Protein AF-A0A376KQ75-F1 (afdb_monomer)

pLDDT: mean 89.51, std 10.01, range [45.38, 97.38]

Structure (mmCIF, N/CA/C/O backbone):
data_AF-A0A376KQ75-F1
#
_entry.id   AF-A0A376KQ75-F1
#
loop_
_atom_site.group_PDB
_atom_site.id
_atom_site.type_symbol
_atom_site.label_atom_id
_atom_site.label_alt_id
_atom_site.label_comp_id
_atom_site.label_asym_id
_atom_site.label_entity_id
_atom_site.label_seq_id
_atom_site.pdbx_PDB_ins_code
_atom_site.Cartn_x
_atom_site.Cartn_y
_atom_site.Cartn_z
_atom_site.occupancy
_atom_site.B_iso_or_equiv
_atom_site.auth_seq_id
_atom_site.auth_comp_id
_atom_site.auth_asym_id
_atom_site.auth_atom_id
_atom_site.pdbx_PDB_model_num
ATOM 1 N N . MET A 1 1 ? 36.690 -6.739 -21.992 1.00 45.38 1 MET A N 1
ATOM 2 C CA . MET A 1 1 ? 35.876 -5.551 -21.653 1.00 45.38 1 MET A CA 1
ATOM 3 C C . MET A 1 1 ? 35.755 -5.499 -20.146 1.00 45.38 1 MET A C 1
ATOM 5 O O . MET A 1 1 ? 35.492 -6.537 -19.556 1.00 45.38 1 MET A O 1
ATOM 9 N N . VAL A 1 2 ? 35.996 -4.347 -19.523 1.00 46.97 2 VAL A N 1
ATOM 10 C CA . VAL A 1 2 ? 35.722 -4.179 -18.091 1.00 46.97 2 VAL A CA 1
ATOM 11 C C . VAL A 1 2 ? 34.210 -4.027 -17.954 1.00 46.97 2 VAL A C 1
ATOM 13 O O . VAL A 1 2 ? 33.637 -3.092 -18.510 1.00 46.97 2 VAL A O 1
ATOM 16 N N . ALA A 1 3 ? 33.559 -4.982 -17.292 1.00 56.25 3 ALA A N 1
ATOM 17 C CA . ALA A 1 3 ? 32.148 -4.880 -16.952 1.00 56.25 3 ALA A CA 1
ATOM 18 C C . ALA A 1 3 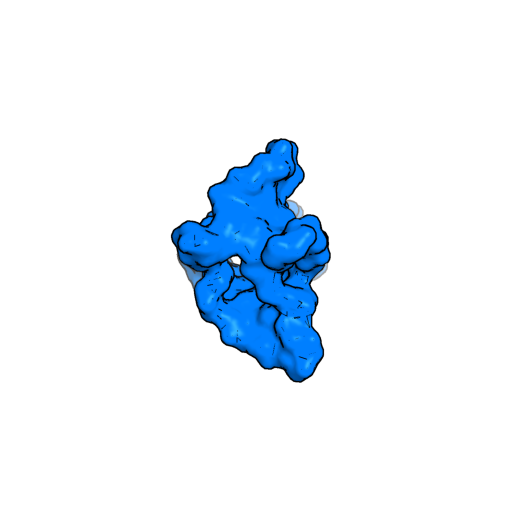? 31.967 -3.692 -15.999 1.00 56.25 3 ALA A C 1
ATOM 20 O O . ALA A 1 3 ? 32.499 -3.695 -14.888 1.00 56.25 3 ALA A O 1
ATOM 21 N N . HIS A 1 4 ? 31.260 -2.651 -16.437 1.00 56.38 4 HIS A N 1
ATOM 22 C CA . HIS A 1 4 ? 30.895 -1.562 -15.539 1.00 56.38 4 HIS A CA 1
ATOM 23 C C . HIS A 1 4 ? 29.860 -2.076 -14.525 1.00 56.38 4 HIS A C 1
ATOM 25 O O . HIS A 1 4 ? 28.932 -2.785 -14.924 1.00 56.38 4 HIS A O 1
ATOM 31 N N . PRO A 1 5 ? 29.983 -1.730 -13.229 1.00 59.16 5 PRO A N 1
ATOM 32 C CA . PRO A 1 5 ? 29.015 -2.141 -12.222 1.00 59.16 5 PRO A CA 1
ATOM 33 C C . PRO A 1 5 ? 27.597 -1.719 -12.612 1.00 59.16 5 PRO A C 1
ATOM 35 O O . PRO A 1 5 ? 27.342 -0.547 -12.897 1.00 59.16 5 PRO A O 1
ATOM 38 N N . VAL A 1 6 ? 26.660 -2.667 -12.596 1.00 70.50 6 VAL A N 1
ATOM 39 C CA . VAL A 1 6 ? 25.238 -2.363 -12.765 1.00 70.50 6 VAL A CA 1
ATOM 40 C C . VAL A 1 6 ? 24.690 -1.950 -11.410 1.00 70.50 6 VAL A C 1
ATOM 42 O O . VAL A 1 6 ? 24.527 -2.783 -10.523 1.00 70.50 6 VAL A O 1
ATOM 45 N N . ILE A 1 7 ? 24.443 -0.653 -11.238 1.00 75.62 7 ILE A N 1
ATOM 46 C CA . ILE A 1 7 ? 23.940 -0.092 -9.982 1.00 75.62 7 ILE A CA 1
ATOM 47 C C . ILE A 1 7 ? 22.408 -0.008 -10.063 1.00 75.62 7 ILE A C 1
ATOM 49 O O . ILE A 1 7 ? 21.892 0.742 -10.901 1.00 75.62 7 ILE A O 1
ATOM 53 N N . PRO A 1 8 ? 21.662 -0.745 -9.218 1.00 83.81 8 PRO A N 1
ATOM 54 C CA . PRO A 1 8 ? 20.218 -0.583 -9.114 1.00 83.81 8 PRO A CA 1
ATOM 55 C C . PRO A 1 8 ? 19.866 0.850 -8.721 1.00 83.81 8 PRO A C 1
ATOM 57 O O . PRO A 1 8 ? 20.524 1.463 -7.879 1.00 83.81 8 PRO A O 1
ATOM 60 N N . LYS A 1 9 ? 18.800 1.387 -9.307 1.00 87.94 9 LYS A N 1
ATOM 61 C CA . LYS A 1 9 ? 18.244 2.671 -8.897 1.00 87.94 9 LYS A CA 1
ATOM 62 C C . LYS A 1 9 ? 17.167 2.452 -7.854 1.00 87.94 9 LYS A C 1
ATOM 64 O O . LYS A 1 9 ? 16.306 1.589 -8.007 1.00 87.94 9 LYS A O 1
ATOM 69 N N . VAL A 1 10 ? 17.202 3.281 -6.823 1.00 88.25 10 VAL A N 1
ATOM 70 C CA . VAL A 1 10 ? 16.193 3.296 -5.769 1.00 88.25 10 VAL A CA 1
ATOM 71 C C . VAL A 1 10 ? 15.363 4.561 -5.917 1.00 88.25 10 VAL A C 1
ATOM 73 O O . VAL A 1 10 ? 15.905 5.648 -6.113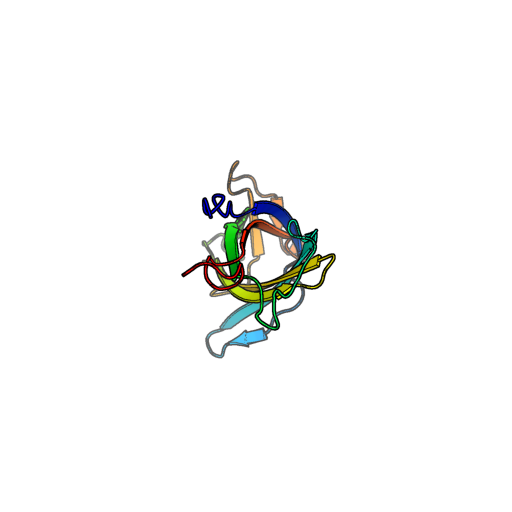 1.00 88.25 10 VAL A O 1
ATOM 76 N N . ALA A 1 11 ? 14.049 4.414 -5.833 1.00 90.38 11 ALA A N 1
ATOM 77 C CA . ALA A 1 11 ? 13.102 5.513 -5.771 1.00 90.38 11 ALA A CA 1
ATOM 78 C C . ALA A 1 11 ? 12.171 5.294 -4.582 1.00 90.38 11 ALA A C 1
ATOM 80 O O . ALA A 1 11 ? 11.833 4.162 -4.243 1.00 90.38 11 ALA A O 1
ATOM 81 N N . THR A 1 12 ? 11.743 6.373 -3.942 1.00 91.56 12 THR A N 1
ATOM 82 C CA . THR A 1 12 ? 10.774 6.309 -2.850 1.00 91.56 12 THR A CA 1
ATOM 83 C C . THR A 1 12 ? 9.602 7.218 -3.169 1.00 91.56 12 THR A C 1
ATOM 85 O O . THR A 1 12 ? 9.775 8.303 -3.727 1.00 91.56 12 THR A O 1
ATOM 88 N N . LYS A 1 13 ? 8.390 6.768 -2.848 1.00 94.88 13 LYS A N 1
ATOM 89 C CA . LYS A 1 13 ? 7.192 7.592 -2.982 1.00 94.88 13 LYS A CA 1
ATOM 90 C C . LYS A 1 13 ? 6.157 7.202 -1.939 1.00 94.88 13 LYS A C 1
ATOM 92 O O . LYS A 1 13 ? 5.957 6.022 -1.661 1.00 94.88 13 LYS A O 1
ATOM 97 N N . SER A 1 14 ? 5.495 8.207 -1.381 1.00 94.31 14 SER A N 1
ATOM 98 C CA . SER A 1 14 ? 4.366 7.998 -0.483 1.00 94.31 14 SER A CA 1
ATOM 99 C C . SER A 1 14 ? 3.074 7.860 -1.283 1.00 94.31 14 SER A C 1
ATOM 101 O O . SER A 1 14 ? 2.753 8.728 -2.098 1.00 94.31 14 SER A O 1
ATOM 103 N N . LEU A 1 15 ? 2.324 6.795 -1.021 1.00 93.50 15 LEU A N 1
ATOM 104 C CA . LEU A 1 15 ? 0.906 6.699 -1.331 1.00 93.50 15 LEU A CA 1
ATOM 105 C C . LEU A 1 15 ? 0.134 7.356 -0.181 1.00 93.50 15 LEU A C 1
ATOM 107 O O . LEU A 1 15 ? 0.280 6.945 0.969 1.00 93.50 15 LEU A O 1
ATOM 111 N N . ASN A 1 16 ? -0.695 8.344 -0.503 1.00 93.56 16 ASN A N 1
ATOM 112 C CA . ASN A 1 16 ? -1.739 8.840 0.389 1.00 93.56 16 ASN A CA 1
ATOM 113 C C . ASN A 1 16 ? -3.065 8.602 -0.337 1.00 93.56 16 ASN A C 1
ATOM 115 O O . ASN A 1 16 ? -3.299 9.187 -1.393 1.00 93.56 16 ASN A O 1
ATOM 119 N N . SER A 1 17 ? -3.865 7.680 0.177 1.00 93.56 17 SER A N 1
ATOM 120 C CA . SER A 1 17 ? -5.129 7.236 -0.408 1.00 93.56 17 SER A CA 1
ATOM 121 C C . SER A 1 17 ? -6.177 7.094 0.697 1.00 93.56 17 SER A C 1
ATOM 123 O O . SER A 1 17 ? -5.912 7.451 1.842 1.00 93.56 17 SER A O 1
ATOM 125 N N . ASN A 1 18 ? -7.348 6.569 0.361 1.00 94.19 18 ASN A N 1
ATOM 126 C CA . ASN A 1 18 ? -8.458 6.339 1.273 1.00 94.19 18 ASN A CA 1
ATOM 127 C C . ASN A 1 18 ? -8.881 4.865 1.207 1.00 94.19 18 ASN A C 1
ATOM 129 O O . ASN A 1 18 ? -8.760 4.221 0.169 1.00 94.19 18 ASN A O 1
ATOM 133 N N . LEU A 1 19 ? -9.382 4.326 2.315 1.00 94.06 19 LEU A N 1
ATOM 134 C CA . LEU A 1 19 ? -9.923 2.969 2.413 1.00 94.06 19 LEU A CA 1
ATOM 135 C C . LEU A 1 19 ? -11.410 2.950 2.017 1.00 94.06 19 LEU A C 1
ATOM 137 O O . LEU A 1 19 ? -12.270 2.606 2.827 1.00 94.06 19 LEU A O 1
ATOM 141 N N . ASP A 1 20 ? -11.719 3.376 0.791 1.00 88.75 20 ASP A N 1
ATOM 142 C CA . ASP A 1 20 ? -13.091 3.604 0.314 1.00 88.75 20 ASP A CA 1
ATOM 143 C C . ASP A 1 20 ? -13.773 2.337 -0.221 1.00 88.75 20 ASP A C 1
ATOM 145 O O . ASP A 1 20 ? -14.894 2.006 0.164 1.00 88.75 20 ASP A O 1
ATOM 149 N N . THR A 1 21 ? -13.083 1.609 -1.091 1.00 91.38 21 THR A N 1
ATOM 150 C CA . THR A 1 21 ? -13.618 0.494 -1.861 1.00 91.38 21 THR A CA 1
ATOM 151 C C . THR A 1 21 ? -12.937 -0.785 -1.414 1.00 91.38 21 THR A C 1
ATOM 153 O O . THR A 1 21 ? -11.715 -0.926 -1.503 1.00 91.38 21 THR A O 1
ATOM 156 N N . PHE A 1 22 ? -13.732 -1.749 -0.954 1.00 95.06 22 PHE A N 1
ATOM 157 C CA . PHE A 1 22 ? -13.222 -3.038 -0.508 1.00 95.06 22 PHE A CA 1
ATOM 158 C C . PHE A 1 22 ? -14.043 -4.203 -1.039 1.00 95.06 22 PHE A C 1
ATOM 160 O O . PHE A 1 22 ? -15.227 -4.088 -1.352 1.00 95.06 22 PHE A O 1
ATOM 167 N N . ARG A 1 23 ? -13.389 -5.361 -1.083 1.00 95.56 23 ARG A N 1
ATOM 168 C CA . ARG A 1 23 ? -14.044 -6.664 -1.192 1.00 95.56 23 ARG A CA 1
ATOM 169 C C . ARG A 1 23 ? -14.022 -7.333 0.175 1.00 95.56 23 ARG A C 1
ATOM 171 O O . ARG A 1 23 ? -13.004 -7.278 0.861 1.00 95.56 23 ARG A O 1
ATOM 178 N N . SER A 1 24 ? -15.126 -7.957 0.561 1.00 95.12 24 SER A N 1
ATOM 179 C CA . SER A 1 24 ? -15.190 -8.760 1.783 1.00 95.12 24 SER A CA 1
ATOM 180 C C . SER A 1 24 ? -14.821 -10.208 1.499 1.00 95.12 24 SER A C 1
ATOM 182 O O . SER A 1 24 ? -15.277 -10.790 0.515 1.00 95.12 24 SER A O 1
ATOM 184 N N . LEU A 1 25 ? -14.015 -10.787 2.380 1.00 93.94 25 LEU A N 1
ATOM 185 C CA . LEU A 1 25 ? -13.814 -12.226 2.467 1.00 93.94 25 LEU A CA 1
ATOM 186 C C . LEU A 1 25 ? -14.937 -12.867 3.308 1.00 93.94 25 LEU A C 1
ATOM 188 O O . LEU A 1 25 ? -15.615 -12.161 4.061 1.00 93.94 25 LEU A O 1
ATOM 192 N N . PRO A 1 26 ? -15.152 -14.193 3.202 1.00 94.19 26 PRO A N 1
ATOM 193 C CA . PRO A 1 26 ? -16.212 -14.886 3.942 1.00 94.19 26 PRO A CA 1
ATOM 194 C C . PRO A 1 26 ? -16.114 -14.775 5.470 1.00 94.19 26 PRO A C 1
ATOM 196 O O . PRO A 1 26 ? -17.124 -14.904 6.152 1.00 94.19 26 PRO A O 1
ATOM 199 N N . ASP A 1 27 ? -14.917 -14.535 6.005 1.00 91.88 27 ASP A N 1
ATOM 200 C CA . ASP A 1 27 ? -14.654 -14.351 7.437 1.00 91.88 27 ASP A CA 1
ATOM 201 C C . ASP A 1 27 ? -14.908 -12.910 7.925 1.00 91.88 27 ASP A C 1
ATOM 203 O O . ASP A 1 27 ? -14.719 -12.615 9.101 1.00 91.88 27 ASP A O 1
ATOM 207 N N . GLY A 1 28 ? -15.335 -12.007 7.034 1.00 90.75 28 GLY A N 1
ATOM 208 C CA . GLY A 1 28 ? -15.554 -10.592 7.336 1.00 90.75 28 GLY A CA 1
ATOM 209 C C . GLY A 1 28 ? -14.323 -9.702 7.140 1.00 90.75 28 GLY A C 1
ATOM 210 O O . GLY A 1 28 ? -14.457 -8.476 7.208 1.00 90.75 28 GLY A O 1
ATOM 211 N N . SER A 1 29 ? -13.156 -10.278 6.823 1.00 94.69 29 SER A N 1
ATOM 212 C CA . S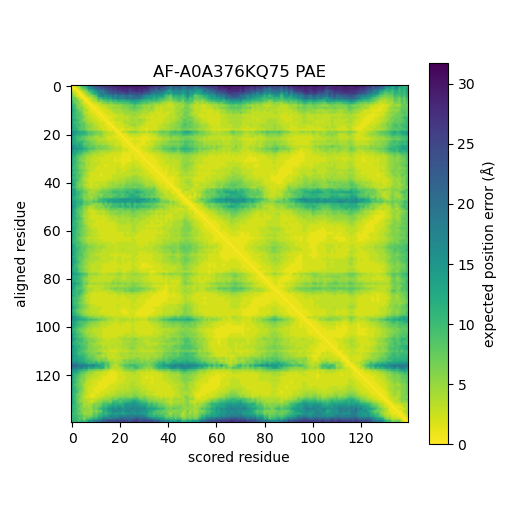ER A 1 29 ? -11.960 -9.512 6.470 1.00 94.69 29 SER A CA 1
ATOM 213 C C . SER A 1 29 ? -12.215 -8.648 5.232 1.00 94.69 29 SER A C 1
ATOM 215 O O . SER A 1 29 ? -12.953 -9.025 4.318 1.00 94.69 29 SER A O 1
ATOM 217 N N . ARG A 1 30 ? -11.588 -7.474 5.173 1.00 96.25 30 ARG A N 1
ATOM 218 C CA . ARG A 1 30 ? -11.712 -6.518 4.069 1.00 96.25 30 ARG A CA 1
ATOM 219 C C . ARG A 1 30 ? -10.420 -6.427 3.280 1.00 96.25 30 ARG A C 1
ATOM 221 O O . ARG A 1 30 ? -9.332 -6.364 3.847 1.00 96.25 30 ARG A O 1
ATOM 228 N N . VAL A 1 31 ? -10.563 -6.395 1.963 1.00 96.88 31 VAL A N 1
ATOM 229 C CA . VAL A 1 31 ? -9.465 -6.324 1.005 1.00 96.88 31 VAL A CA 1
ATOM 230 C C . VAL A 1 31 ? -9.596 -5.043 0.192 1.00 96.88 31 VAL A C 1
ATOM 232 O O . VAL A 1 31 ? -10.544 -4.899 -0.581 1.00 96.88 31 VAL A O 1
ATOM 235 N N . TYR A 1 32 ? -8.629 -4.144 0.347 1.00 96.44 32 TYR A N 1
ATOM 236 C CA . TYR A 1 32 ? -8.551 -2.856 -0.336 1.00 96.44 32 TYR A CA 1
ATOM 237 C C . TYR A 1 32 ? -7.495 -2.913 -1.440 1.00 96.44 32 TYR A C 1
ATOM 239 O O . TYR A 1 32 ? -6.380 -3.390 -1.212 1.00 96.44 32 TYR A O 1
ATOM 247 N N . ALA A 1 33 ? -7.840 -2.422 -2.629 1.00 95.81 33 ALA A N 1
ATOM 248 C CA . ALA A 1 33 ? -6.913 -2.301 -3.749 1.00 95.81 33 ALA A CA 1
ATOM 249 C C . ALA A 1 33 ? -6.395 -0.862 -3.827 1.00 95.81 33 ALA A C 1
ATOM 251 O O . ALA A 1 33 ? -7.179 0.081 -3.877 1.00 95.81 33 ALA A O 1
ATOM 252 N N . LEU A 1 34 ? -5.076 -0.704 -3.829 1.00 95.56 34 LEU A N 1
ATOM 253 C CA . LEU A 1 34 ? -4.387 0.579 -3.843 1.00 95.56 34 LEU A CA 1
ATOM 254 C C . LEU A 1 34 ? -3.390 0.576 -4.999 1.00 95.56 34 LEU A C 1
ATOM 256 O O . LEU A 1 34 ? -2.696 -0.416 -5.210 1.00 95.56 34 LEU A O 1
ATOM 260 N N . THR A 1 35 ? -3.260 1.694 -5.704 1.00 95.50 35 THR A N 1
ATOM 261 C CA . THR A 1 35 ? -2.310 1.818 -6.816 1.00 95.50 35 THR A CA 1
ATOM 262 C C . THR A 1 35 ? -1.449 3.054 -6.623 1.00 95.50 35 THR A C 1
ATOM 264 O O . THR A 1 35 ? -1.947 4.144 -6.337 1.00 95.50 35 THR A O 1
ATOM 267 N N . LEU A 1 36 ? -0.138 2.885 -6.788 1.00 95.69 36 LEU A N 1
ATOM 268 C CA . LEU A 1 36 ? 0.840 3.961 -6.737 1.00 95.69 36 LEU A CA 1
ATOM 269 C C . LEU A 1 36 ? 1.637 4.022 -8.034 1.00 95.69 36 LEU A C 1
ATOM 271 O O . LEU A 1 36 ? 2.253 3.045 -8.448 1.00 95.69 36 LEU A O 1
ATOM 275 N N . GLU A 1 37 ? 1.724 5.213 -8.611 1.00 95.06 37 GLU A N 1
ATOM 276 C CA . GLU A 1 37 ? 2.591 5.481 -9.754 1.00 95.06 37 GLU A CA 1
ATOM 277 C C . GLU A 1 37 ? 3.868 6.195 -9.316 1.00 95.06 37 GLU A C 1
ATOM 279 O O . GLU A 1 37 ? 3.813 7.232 -8.657 1.00 95.06 37 GLU A O 1
ATOM 284 N N . ILE A 1 38 ? 5.030 5.685 -9.706 1.00 93.69 38 ILE A N 1
ATOM 285 C CA . ILE A 1 38 ? 6.353 6.241 -9.408 1.00 93.69 38 ILE A CA 1
ATOM 286 C C . ILE A 1 38 ? 7.030 6.581 -10.734 1.00 93.69 38 ILE A C 1
ATOM 288 O O . ILE A 1 38 ? 6.959 5.805 -11.680 1.00 93.69 38 ILE A O 1
ATOM 292 N N . ALA A 1 39 ? 7.710 7.725 -10.832 1.00 93.06 39 ALA A N 1
ATOM 293 C CA . ALA A 1 39 ? 8.506 8.021 -12.023 1.00 93.06 39 ALA A CA 1
ATOM 294 C C . ALA A 1 39 ? 9.576 6.934 -12.215 1.00 93.06 39 ALA A C 1
ATOM 296 O O . ALA A 1 39 ? 10.326 6.642 -11.284 1.00 93.06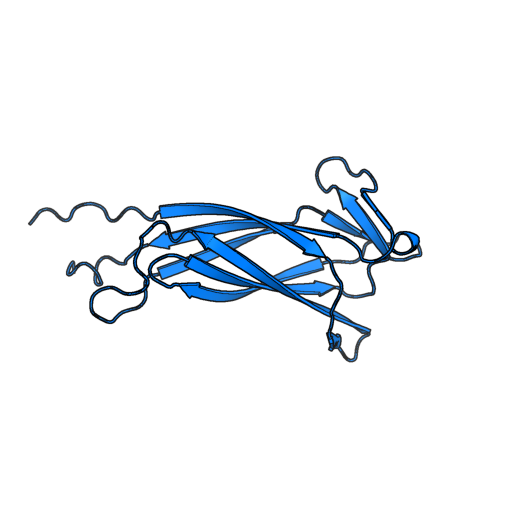 39 ALA A O 1
ATOM 297 N N . ASN A 1 40 ? 9.659 6.338 -13.408 1.00 90.38 40 ASN A N 1
ATOM 298 C CA . ASN A 1 40 ? 10.604 5.260 -13.680 1.00 90.38 40 ASN A CA 1
ATOM 299 C C . ASN A 1 40 ? 12.044 5.807 -13.696 1.00 90.38 40 ASN A C 1
ATOM 301 O O . ASN A 1 40 ? 12.431 6.497 -14.648 1.00 90.38 40 ASN A O 1
ATOM 305 N N . PRO A 1 41 ? 12.889 5.464 -12.705 1.00 87.00 41 PRO A N 1
ATOM 306 C CA . PRO A 1 41 ? 14.232 6.023 -12.611 1.00 87.00 41 PRO A CA 1
ATOM 307 C C . PRO A 1 41 ? 15.171 5.494 -13.709 1.00 87.00 41 PRO A C 1
ATOM 309 O O . PRO A 1 41 ? 16.176 6.141 -14.030 1.00 87.00 41 PRO A O 1
ATOM 312 N N . LEU A 1 42 ? 14.875 4.335 -14.309 1.00 87.38 42 LEU A N 1
ATOM 313 C CA . LEU A 1 42 ? 15.639 3.783 -15.432 1.00 87.38 42 LEU A CA 1
ATOM 314 C C . LEU A 1 42 ? 15.195 4.316 -16.794 1.00 87.38 42 LEU A C 1
ATOM 316 O O . LEU A 1 42 ? 15.922 4.136 -17.769 1.00 87.38 42 LEU A O 1
ATOM 320 N N . LYS A 1 43 ? 14.037 4.980 -16.866 1.00 87.19 43 LYS A N 1
ATOM 321 C CA . LYS A 1 43 ? 13.424 5.465 -18.111 1.00 87.19 43 LYS A CA 1
ATOM 322 C C . LYS A 1 43 ? 13.241 4.384 -19.193 1.00 87.19 43 LYS A C 1
ATOM 324 O O . LYS A 1 43 ? 13.231 4.677 -20.388 1.00 87.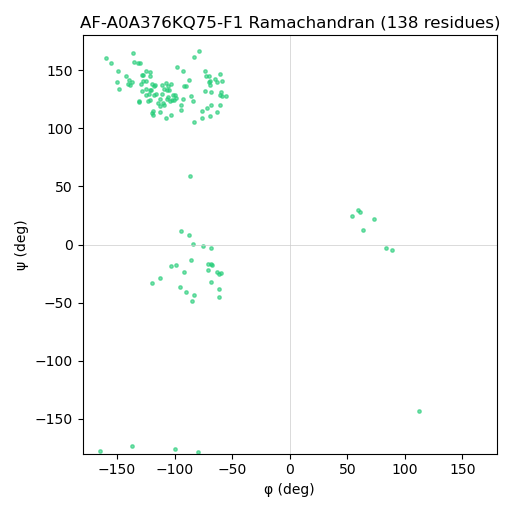19 43 LYS A O 1
ATOM 329 N N . LYS A 1 44 ? 13.158 3.119 -18.773 1.00 85.50 44 LYS A N 1
ATOM 330 C CA . LYS A 1 44 ? 13.044 1.927 -19.620 1.00 85.50 44 LYS A CA 1
ATOM 331 C C . LYS A 1 44 ? 12.226 0.871 -18.885 1.00 85.50 44 LYS A C 1
ATOM 333 O O . LYS A 1 44 ? 12.491 0.620 -17.710 1.00 85.50 44 LYS A O 1
ATOM 338 N N . GLY A 1 45 ? 11.271 0.247 -19.571 1.00 81.06 45 GLY A N 1
ATOM 339 C CA . GLY A 1 45 ? 10.564 -0.938 -19.060 1.00 81.06 45 GLY A CA 1
ATOM 340 C C . GLY A 1 45 ? 11.215 -2.266 -19.470 1.00 81.06 45 G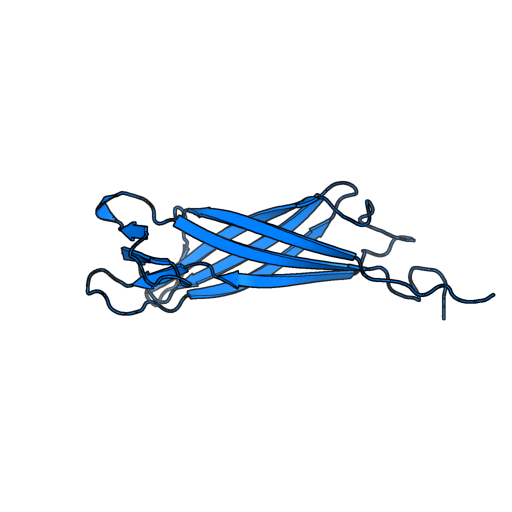LY A C 1
ATOM 341 O O . GLY A 1 45 ? 11.052 -3.279 -18.796 1.00 81.06 45 GLY A O 1
ATOM 342 N N . VAL A 1 46 ? 11.983 -2.258 -20.566 1.00 81.62 46 VAL A N 1
ATOM 343 C CA . VAL A 1 46 ? 12.530 -3.458 -21.218 1.00 81.62 46 VAL A CA 1
ATOM 344 C C . VAL A 1 46 ? 13.949 -3.183 -21.724 1.00 81.62 46 VAL A C 1
ATOM 346 O O . VAL A 1 46 ? 14.247 -2.080 -22.190 1.00 81.62 46 VAL A O 1
ATOM 349 N N . VAL A 1 47 ? 14.819 -4.194 -21.666 1.00 78.50 47 VAL A N 1
ATOM 350 C CA . VAL A 1 47 ? 16.153 -4.201 -22.284 1.00 78.50 47 VAL A CA 1
ATOM 351 C C . VAL A 1 47 ? 16.322 -5.497 -23.074 1.00 78.50 47 VAL A C 1
ATOM 353 O O . VAL A 1 47 ? 16.139 -6.581 -22.528 1.00 78.50 47 VAL A O 1
ATOM 356 N N . GLY A 1 48 ? 16.619 -5.394 -24.374 1.00 74.19 48 GLY A N 1
ATOM 357 C CA . GLY A 1 48 ? 16.818 -6.568 -25.236 1.00 74.19 48 GLY A CA 1
ATOM 358 C C . GLY A 1 48 ? 15.607 -7.510 -25.319 1.00 74.19 48 GLY A C 1
ATOM 359 O O . GLY A 1 48 ? 15.784 -8.712 -25.457 1.00 74.19 48 GLY A O 1
ATOM 360 N N . GLY A 1 49 ? 14.383 -6.987 -25.174 1.00 77.31 49 GLY A N 1
ATOM 361 C CA . GLY A 1 49 ? 13.152 -7.790 -25.132 1.00 77.31 49 GLY A CA 1
ATOM 362 C C . GLY A 1 49 ? 12.811 -8.389 -23.759 1.00 77.31 49 GLY A C 1
ATOM 363 O O . GLY A 1 49 ? 11.745 -8.977 -23.615 1.00 77.31 49 GLY A O 1
ATOM 364 N N . ILE A 1 50 ? 13.658 -8.201 -22.737 1.00 78.00 50 ILE A N 1
ATOM 365 C CA . ILE A 1 50 ? 13.449 -8.719 -21.376 1.00 78.00 50 ILE A CA 1
ATOM 366 C C . ILE A 1 50 ? 13.061 -7.579 -20.423 1.00 78.00 50 ILE A C 1
ATOM 368 O O . ILE A 1 50 ? 13.698 -6.523 -20.410 1.00 78.00 50 ILE A O 1
ATOM 372 N N . GLY A 1 51 ? 12.025 -7.790 -19.607 1.00 78.31 51 GLY A N 1
ATOM 373 C CA . GLY A 1 51 ? 11.560 -6.821 -18.609 1.00 78.31 51 GLY A CA 1
ATOM 374 C C . GLY A 1 51 ? 12.605 -6.521 -17.532 1.00 78.31 51 GLY A C 1
ATOM 375 O O . GLY A 1 51 ? 13.315 -7.409 -17.065 1.00 78.31 51 GLY A O 1
ATOM 376 N N . VAL A 1 52 ? 12.708 -5.256 -17.139 1.00 84.44 52 VAL A N 1
ATOM 377 C CA . VAL A 1 52 ? 13.617 -4.799 -16.079 1.00 84.44 52 VAL A CA 1
ATOM 378 C C . VAL A 1 52 ? 13.215 -5.402 -14.725 1.00 84.44 52 VAL A C 1
ATOM 380 O O . VAL A 1 52 ? 12.029 -5.503 -14.415 1.00 84.44 52 VAL A O 1
ATOM 383 N N . PHE A 1 53 ? 14.198 -5.768 -13.897 1.00 85.19 53 PHE A N 1
ATOM 384 C CA . PHE A 1 53 ? 13.938 -6.239 -12.538 1.00 85.19 53 PHE A CA 1
ATOM 385 C C . PHE A 1 53 ? 13.404 -5.101 -11.661 1.00 85.19 53 PHE A C 1
ATOM 387 O O . PHE A 1 53 ? 13.991 -4.017 -11.596 1.00 85.19 53 PHE A O 1
ATOM 394 N N . MET A 1 54 ? 12.308 -5.366 -10.951 1.00 88.94 54 MET A N 1
ATOM 395 C CA . MET A 1 54 ? 11.666 -4.418 -10.048 1.00 88.94 54 MET A CA 1
ATOM 396 C C . MET A 1 54 ? 11.212 -5.117 -8.774 1.00 88.94 54 MET A C 1
ATOM 398 O O . MET A 1 54 ? 10.640 -6.202 -8.826 1.00 88.94 54 MET A O 1
ATOM 402 N N . SER A 1 55 ? 11.430 -4.469 -7.636 1.00 90.00 55 SER A N 1
ATOM 403 C CA . SER A 1 55 ? 10.906 -4.898 -6.342 1.00 90.00 55 SER A CA 1
ATOM 404 C C . SER A 1 55 ? 10.438 -3.686 -5.549 1.00 90.00 55 SER A C 1
ATOM 406 O O . SER A 1 55 ? 11.071 -2.630 -5.599 1.00 90.00 55 SER A O 1
ATOM 408 N N . ALA A 1 56 ? 9.329 -3.828 -4.830 1.00 93.50 56 ALA A N 1
ATOM 409 C CA . ALA A 1 56 ? 8.764 -2.781 -3.994 1.00 93.50 56 ALA A CA 1
ATOM 410 C C . ALA A 1 56 ? 8.683 -3.263 -2.541 1.00 93.50 56 ALA A C 1
ATOM 412 O O . ALA A 1 56 ? 8.212 -4.365 -2.271 1.00 93.50 56 ALA A O 1
ATOM 413 N N . LEU A 1 57 ? 9.131 -2.425 -1.610 1.00 93.06 57 LEU A N 1
ATOM 414 C CA . LEU A 1 57 ? 8.949 -2.615 -0.175 1.00 93.06 57 LEU A CA 1
ATOM 415 C C . LEU A 1 57 ? 7.921 -1.607 0.336 1.00 93.06 57 LEU A C 1
ATOM 417 O O . LEU A 1 57 ? 7.942 -0.444 -0.074 1.00 93.06 57 LEU A O 1
ATOM 421 N N . ILE A 1 58 ? 7.042 -2.055 1.229 1.00 95.12 58 ILE A N 1
ATOM 422 C CA . ILE A 1 58 ? 5.952 -1.250 1.785 1.00 95.12 58 ILE A CA 1
ATOM 423 C C . ILE A 1 58 ? 6.233 -0.975 3.258 1.00 95.12 58 ILE A C 1
ATOM 425 O O . ILE A 1 58 ? 6.472 -1.897 4.033 1.00 95.12 58 ILE A O 1
ATOM 429 N N . GLU A 1 59 ? 6.138 0.292 3.646 1.00 95.31 59 GLU A N 1
ATOM 430 C CA . GLU A 1 59 ? 6.180 0.736 5.036 1.00 95.31 59 GLU A CA 1
ATOM 431 C C . GLU A 1 59 ? 4.863 1.454 5.369 1.00 95.31 59 GLU A C 1
ATOM 433 O O . GLU A 1 59 ? 4.583 2.512 4.794 1.00 95.31 59 GLU A O 1
ATOM 438 N N . PRO A 1 60 ? 4.018 0.900 6.257 1.00 95.56 60 PRO A N 1
ATOM 439 C CA . PRO A 1 60 ? 2.756 1.532 6.612 1.00 95.56 60 PRO A CA 1
ATOM 440 C C . PRO A 1 60 ? 2.968 2.802 7.439 1.00 95.56 60 PRO A C 1
ATOM 442 O O . PRO A 1 60 ? 3.886 2.893 8.244 1.00 95.56 60 PRO A O 1
ATOM 445 N N . GLY A 1 61 ? 2.116 3.802 7.228 1.00 96.12 61 GLY A N 1
ATOM 446 C CA . GLY A 1 61 ? 2.111 5.058 7.981 1.00 96.12 61 GLY A CA 1
ATOM 447 C C . GLY A 1 61 ? 1.070 5.106 9.098 1.00 96.12 61 GLY A C 1
ATOM 448 O O . GLY A 1 61 ? 1.206 5.937 9.996 1.00 96.12 61 GLY A O 1
ATOM 449 N N . TYR A 1 62 ? 0.066 4.224 9.055 1.00 96.94 62 TYR A N 1
ATOM 450 C CA . TYR A 1 62 ? -1.034 4.184 10.015 1.00 96.94 62 TYR A CA 1
ATOM 451 C C . TYR A 1 62 ? -1.234 2.802 10.630 1.00 96.94 62 TYR A C 1
ATOM 453 O O . TYR A 1 62 ? -1.062 1.778 9.964 1.00 96.94 62 TYR A O 1
ATOM 461 N N . LEU A 1 63 ? -1.643 2.814 11.897 1.00 96.81 63 LEU A N 1
ATOM 462 C CA . LEU A 1 63 ? -2.281 1.696 12.585 1.00 96.81 63 LEU A CA 1
ATOM 463 C C . LEU A 1 63 ? -3.794 1.908 12.555 1.00 96.81 63 LEU A C 1
ATOM 465 O O . LEU A 1 63 ? -4.252 3.050 12.523 1.00 96.81 63 LEU A O 1
ATOM 469 N N . TYR A 1 64 ? -4.563 0.822 12.601 1.00 97.38 64 TYR A N 1
ATOM 470 C CA . TYR A 1 64 ? -6.021 0.903 12.596 1.00 97.38 64 TYR A CA 1
ATOM 471 C C . TYR A 1 64 ? -6.618 0.243 13.828 1.00 97.38 64 TYR A C 1
ATOM 473 O O . TYR A 1 64 ? -6.075 -0.729 14.357 1.00 97.38 64 TYR A O 1
ATOM 481 N N . MET A 1 65 ? -7.756 0.771 14.264 1.00 97.19 65 MET A N 1
ATOM 482 C CA . MET A 1 65 ? -8.572 0.169 15.313 1.00 97.19 65 MET A CA 1
ATOM 483 C C . MET A 1 65 ? -10.024 0.063 14.875 1.00 97.19 65 MET A C 1
ATOM 485 O O . MET A 1 65 ? -10.463 0.828 14.019 1.00 97.19 65 MET A O 1
ATOM 489 N N . ASP A 1 66 ? -10.765 -0.864 15.468 1.00 95.88 66 ASP A N 1
ATOM 490 C CA . ASP A 1 66 ? -12.209 -0.991 15.287 1.00 95.88 66 ASP A CA 1
ATOM 491 C C . ASP A 1 66 ? -12.981 0.020 16.154 1.00 95.88 66 ASP A C 1
ATOM 493 O O . ASP A 1 66 ? -12.396 0.832 16.873 1.00 95.88 66 ASP A O 1
ATOM 497 N N . GLN A 1 67 ? -14.312 -0.024 16.090 1.00 95.44 67 GLN A N 1
ATOM 498 C CA . GLN A 1 67 ? -15.184 0.888 16.836 1.00 95.44 67 GLN A CA 1
ATOM 499 C C . GLN A 1 67 ? -15.022 0.766 18.365 1.00 95.44 67 GLN A C 1
ATOM 501 O O . GLN A 1 67 ? -15.249 1.731 19.090 1.00 95.44 67 GLN A O 1
ATOM 506 N N . GLU A 1 68 ? -14.574 -0.389 18.860 1.00 96.38 68 GLU A N 1
ATOM 507 C CA . GLU A 1 68 ? -14.288 -0.641 20.277 1.00 96.38 68 GLU A CA 1
ATOM 508 C C . GLU A 1 68 ? -12.847 -0.253 20.667 1.00 96.38 68 GLU A C 1
ATOM 510 O O . GLU A 1 68 ? -12.405 -0.542 21.779 1.00 96.38 68 GLU A O 1
ATOM 515 N N . ARG A 1 69 ? -12.101 0.409 19.768 1.00 94.94 69 ARG A N 1
ATOM 516 C CA . ARG A 1 69 ? -10.679 0.766 19.925 1.00 94.94 69 ARG A CA 1
ATOM 517 C C . ARG A 1 69 ? -9.756 -0.446 20.095 1.00 94.94 69 ARG A C 1
ATOM 519 O O . ARG A 1 69 ? -8.678 -0.338 20.680 1.00 94.94 69 ARG A O 1
ATOM 526 N N . ARG A 1 70 ? -10.135 -1.604 19.552 1.00 96.19 70 ARG A N 1
ATOM 527 C CA . ARG A 1 70 ? -9.258 -2.778 19.466 1.00 96.19 70 ARG A CA 1
ATOM 528 C C . ARG A 1 70 ? -8.439 -2.709 18.189 1.00 96.19 70 ARG A C 1
ATOM 530 O O . ARG A 1 70 ? -8.943 -2.311 17.142 1.00 96.19 70 ARG A O 1
ATOM 537 N 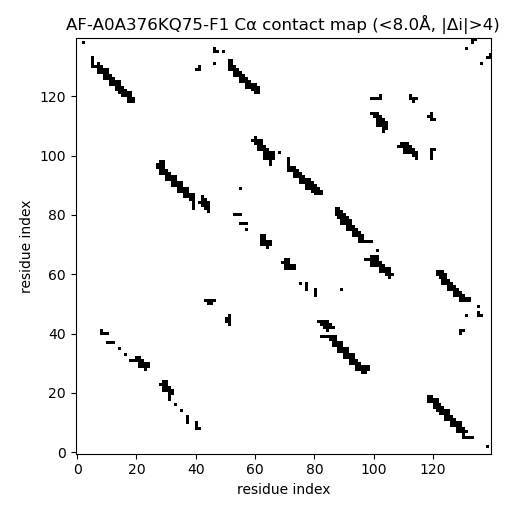N . TYR A 1 71 ? -7.176 -3.111 18.267 1.00 95.56 71 TYR A N 1
ATOM 538 C CA . TYR A 1 71 ? -6.280 -3.117 17.114 1.00 95.56 71 TYR A CA 1
ATOM 539 C C . TYR A 1 71 ? -6.816 -4.011 15.987 1.00 95.56 71 TYR A C 1
ATOM 541 O O . TYR A 1 71 ? -7.158 -5.170 16.217 1.00 95.56 71 TYR A O 1
ATOM 549 N N . VAL A 1 72 ? -6.834 -3.477 14.764 1.00 95.88 72 VAL A N 1
ATOM 550 C CA . VAL A 1 72 ? -7.168 -4.209 13.539 1.00 95.88 72 VAL A CA 1
ATOM 551 C C . VAL A 1 72 ? -5.877 -4.414 12.746 1.00 95.88 72 VAL A C 1
ATOM 553 O O . VAL A 1 72 ? -5.343 -3.451 12.187 1.00 95.88 72 VAL A O 1
ATOM 556 N N . PRO A 1 73 ? -5.355 -5.652 12.667 1.00 94.62 73 PRO A N 1
ATOM 557 C CA . PRO A 1 73 ? -4.165 -5.935 11.880 1.00 94.62 73 PRO A CA 1
ATOM 558 C C . PRO A 1 73 ? -4.383 -5.612 10.400 1.00 94.62 73 PRO A C 1
ATOM 560 O O . PRO A 1 73 ? -5.339 -6.098 9.793 1.00 94.62 73 PRO A O 1
ATOM 563 N N . ALA A 1 74 ? -3.463 -4.840 9.821 1.00 95.44 74 ALA A N 1
ATOM 564 C CA . ALA A 1 74 ? -3.409 -4.552 8.393 1.00 95.44 74 ALA A CA 1
ATOM 565 C C . ALA A 1 74 ? -2.164 -5.196 7.774 1.00 95.44 74 ALA A C 1
ATOM 567 O O . ALA A 1 74 ? -1.036 -4.883 8.155 1.00 95.44 74 ALA A O 1
ATOM 568 N N . GLN A 1 75 ? -2.369 -6.094 6.814 1.00 95.81 75 GLN A N 1
ATOM 569 C CA . GLN A 1 75 ? -1.302 -6.735 6.047 1.00 95.81 75 GLN A CA 1
ATOM 570 C C . GLN A 1 75 ? -1.265 -6.153 4.639 1.00 95.81 75 GLN A C 1
ATOM 572 O O . GLN A 1 75 ? -2.309 -5.991 4.010 1.00 95.81 75 GLN A O 1
ATOM 577 N N . TYR A 1 76 ? -0.069 -5.856 4.136 1.00 95.56 76 TYR A N 1
ATOM 578 C CA . TYR A 1 76 ? 0.115 -5.241 2.825 1.00 95.56 76 TYR A CA 1
ATOM 579 C C . TYR A 1 76 ? 0.898 -6.166 1.907 1.00 95.56 76 TYR A C 1
ATOM 581 O O . TYR A 1 76 ? 1.987 -6.621 2.254 1.00 95.56 76 TYR A O 1
ATOM 589 N N . PHE A 1 77 ? 0.360 -6.393 0.714 1.00 94.81 77 PHE A N 1
ATOM 590 C CA . PHE A 1 77 ? 0.963 -7.237 -0.307 1.00 94.81 77 PHE A CA 1
ATOM 591 C C . PHE A 1 77 ? 1.190 -6.426 -1.572 1.00 94.81 77 PHE A C 1
ATOM 593 O O . PHE A 1 77 ? 0.282 -5.743 -2.044 1.00 94.81 77 PHE A O 1
ATOM 600 N N . VAL A 1 78 ? 2.384 -6.527 -2.150 1.00 94.75 78 VAL A N 1
ATOM 601 C CA . VAL A 1 78 ? 2.621 -6.057 -3.517 1.00 94.75 78 VAL A CA 1
ATOM 602 C C . VAL A 1 78 ? 2.013 -7.093 -4.457 1.00 94.75 78 VAL A C 1
ATOM 604 O O . VAL A 1 78 ? 2.513 -8.210 -4.548 1.00 94.75 78 VAL A O 1
ATOM 607 N N . ASN A 1 79 ? 0.913 -6.737 -5.114 1.00 91.75 79 ASN A N 1
ATOM 608 C CA . ASN A 1 79 ? 0.188 -7.634 -6.008 1.00 91.75 79 ASN A CA 1
ATOM 609 C C . ASN A 1 79 ? 0.822 -7.663 -7.404 1.00 91.75 79 ASN A C 1
ATOM 611 O O . ASN A 1 79 ? 0.994 -8.726 -7.993 1.00 91.75 79 ASN A O 1
ATOM 615 N N . ALA A 1 80 ? 1.193 -6.492 -7.925 1.00 91.69 80 ALA A N 1
ATOM 616 C CA . ALA A 1 80 ? 1.852 -6.364 -9.217 1.00 91.69 80 ALA A CA 1
ATOM 617 C C . ALA A 1 80 ? 2.796 -5.158 -9.241 1.00 91.69 80 ALA A C 1
ATOM 619 O O . ALA A 1 80 ? 2.553 -4.138 -8.595 1.00 91.69 80 ALA A O 1
ATOM 620 N N . VAL A 1 81 ? 3.870 -5.279 -10.023 1.00 92.00 81 VAL A N 1
ATOM 621 C CA . VAL A 1 81 ? 4.746 -4.161 -10.384 1.00 92.00 81 VAL A CA 1
ATOM 622 C C . VAL A 1 81 ? 4.954 -4.193 -11.889 1.00 92.00 81 VAL A C 1
ATOM 624 O O . VAL A 1 81 ? 5.418 -5.192 -12.436 1.00 92.00 81 VAL A O 1
ATOM 627 N N . SER A 1 82 ? 4.615 -3.102 -12.566 1.00 90.56 82 SER A N 1
ATOM 628 C CA . SER A 1 82 ? 4.801 -2.956 -14.010 1.00 90.56 82 SER A CA 1
ATOM 629 C C . SER A 1 82 ? 5.473 -1.629 -14.331 1.00 90.56 82 SER A C 1
ATOM 631 O O . SER A 1 82 ? 5.419 -0.694 -13.535 1.00 90.56 82 SER A O 1
ATOM 633 N N . ALA A 1 83 ? 6.140 -1.536 -15.482 1.00 90.38 83 ALA A N 1
ATOM 634 C CA . ALA A 1 83 ? 6.811 -0.307 -15.882 1.00 90.38 83 ALA A CA 1
ATOM 635 C C . ALA A 1 83 ? 6.673 -0.002 -17.369 1.00 90.38 83 ALA A C 1
ATOM 637 O O . ALA A 1 83 ? 6.856 -0.858 -18.233 1.00 90.38 83 ALA A O 1
ATOM 638 N N . THR A 1 84 ? 6.442 1.275 -17.645 1.00 89.88 84 THR A N 1
ATOM 639 C CA . THR A 1 84 ? 6.645 1.913 -18.942 1.00 89.88 84 THR A CA 1
ATOM 640 C C . THR A 1 84 ? 7.978 2.661 -18.937 1.00 89.88 84 THR A C 1
ATOM 642 O O . THR A 1 84 ? 8.731 2.647 -17.961 1.00 89.88 84 THR A O 1
ATOM 645 N N . ASN A 1 85 ? 8.287 3.371 -20.020 1.00 88.56 85 ASN A N 1
ATOM 646 C CA . ASN A 1 85 ? 9.483 4.211 -20.071 1.00 88.56 85 ASN A CA 1
ATOM 647 C C . ASN A 1 85 ? 9.412 5.425 -19.128 1.00 88.56 85 ASN A C 1
ATOM 649 O O . ASN A 1 85 ? 10.450 6.004 -18.836 1.00 88.56 85 ASN A O 1
ATOM 653 N N . SER A 1 86 ? 8.236 5.826 -18.644 1.00 90.88 86 SER A N 1
ATOM 654 C CA . SER A 1 86 ? 8.079 7.009 -17.783 1.00 90.88 86 SER A CA 1
ATOM 655 C C . SER A 1 86 ? 7.658 6.668 -16.361 1.00 90.88 86 SER A C 1
ATOM 657 O O . SER A 1 86 ? 8.002 7.403 -15.437 1.00 90.88 86 SER A O 1
ATOM 659 N N . THR A 1 87 ? 6.944 5.561 -16.177 1.00 93.44 87 THR A N 1
ATOM 660 C CA . THR A 1 87 ? 6.208 5.279 -14.944 1.00 93.44 87 THR A CA 1
ATOM 661 C C . THR A 1 87 ? 6.399 3.827 -14.538 1.00 93.44 87 THR A C 1
ATOM 663 O O . THR A 1 87 ? 6.408 2.941 -15.386 1.00 93.44 87 THR A O 1
ATOM 666 N N . VAL A 1 88 ? 6.557 3.589 -13.243 1.00 93.88 88 VAL A N 1
ATOM 667 C CA . VAL A 1 88 ? 6.398 2.286 -12.604 1.00 93.88 88 VAL A CA 1
ATOM 668 C C . VAL A 1 88 ? 5.095 2.324 -11.817 1.00 93.88 88 VAL A C 1
ATOM 670 O O . VAL A 1 88 ? 4.918 3.205 -10.977 1.00 93.88 88 VAL A O 1
ATOM 673 N N . THR A 1 89 ? 4.207 1.376 -12.075 1.00 95.44 89 THR A N 1
ATOM 674 C CA . THR A 1 89 ? 2.943 1.212 -11.358 1.00 95.44 89 THR A CA 1
ATOM 675 C C . THR A 1 89 ? 3.092 0.066 -10.371 1.00 95.44 89 THR A C 1
ATOM 677 O O . THR A 1 89 ? 3.477 -1.041 -10.752 1.00 95.44 89 THR A O 1
ATOM 680 N N . VAL A 1 90 ? 2.822 0.350 -9.099 1.00 96.31 90 VAL A N 1
ATOM 681 C CA . VAL A 1 90 ? 2.839 -0.611 -7.997 1.00 96.31 90 VAL A CA 1
ATOM 682 C C . VAL A 1 90 ? 1.411 -0.776 -7.501 1.00 96.31 90 VAL A C 1
ATOM 684 O O . VAL A 1 90 ? 0.841 0.159 -6.935 1.00 96.31 90 VAL A O 1
ATOM 687 N N . ASP A 1 91 ? 0.861 -1.969 -7.687 1.00 95.75 91 ASP A N 1
ATOM 688 C CA . ASP A 1 91 ? -0.436 -2.344 -7.141 1.00 95.75 91 ASP A CA 1
ATOM 689 C C . ASP A 1 91 ? -0.236 -3.023 -5.792 1.00 95.75 91 ASP A C 1
ATOM 691 O O . ASP A 1 91 ? 0.498 -4.008 -5.658 1.00 95.75 91 ASP A O 1
ATOM 695 N N . VAL A 1 92 ? -0.905 -2.484 -4.783 1.00 95.81 92 VAL A N 1
ATOM 696 C CA . VAL A 1 92 ? -0.849 -2.928 -3.400 1.00 95.81 92 VAL A CA 1
ATOM 697 C C . VAL A 1 92 ? -2.227 -3.402 -2.970 1.00 95.81 92 VAL A C 1
ATOM 699 O O . VAL A 1 92 ? -3.244 -2.762 -3.219 1.00 95.81 92 VAL A O 1
ATOM 702 N N . CYS A 1 93 ? -2.251 -4.527 -2.275 1.00 95.38 93 CYS A N 1
ATOM 703 C CA . CYS A 1 93 ? -3.433 -5.065 -1.640 1.00 95.38 93 CYS A CA 1
ATOM 704 C C . CYS A 1 93 ? -3.280 -4.929 -0.124 1.00 95.38 93 CYS A C 1
ATOM 706 O O . CYS A 1 93 ? -2.337 -5.481 0.443 1.00 95.38 93 CYS A O 1
ATOM 708 N N . ALA A 1 94 ? -4.191 -4.208 0.528 1.00 96.50 94 ALA A N 1
ATOM 709 C CA . ALA A 1 94 ? -4.262 -4.149 1.985 1.00 96.50 94 ALA A CA 1
ATOM 710 C C . ALA A 1 94 ? -5.375 -5.079 2.479 1.00 96.50 94 ALA A C 1
ATOM 712 O O . ALA A 1 94 ? -6.522 -4.955 2.056 1.00 96.50 94 ALA A O 1
ATOM 713 N N . VAL A 1 95 ? -5.037 -6.012 3.364 1.00 96.69 95 VAL A N 1
ATOM 714 C CA . VAL A 1 95 ? -5.971 -6.972 3.961 1.00 96.69 95 VAL A CA 1
ATOM 715 C C . VAL A 1 95 ? -6.101 -6.665 5.444 1.00 96.69 95 VAL A C 1
ATOM 717 O O . VAL A 1 95 ? -5.099 -6.617 6.156 1.00 96.69 95 VAL A O 1
ATOM 720 N N . MET A 1 96 ? -7.331 -6.461 5.905 1.00 97.00 96 MET A N 1
ATOM 721 C CA . MET A 1 96 ? -7.644 -6.155 7.299 1.00 97.00 96 MET A CA 1
ATOM 722 C C . MET A 1 96 ? -8.659 -7.156 7.837 1.00 97.00 96 MET A C 1
ATOM 724 O O . MET A 1 96 ? -9.662 -7.411 7.178 1.00 97.00 96 MET A O 1
ATOM 728 N N . GLN A 1 97 ? -8.431 -7.697 9.038 1.00 91.94 97 GLN A N 1
ATOM 729 C CA . GLN A 1 97 ? -9.321 -8.702 9.655 1.00 91.94 97 GLN A CA 1
ATOM 730 C C . GLN A 1 97 ? -10.703 -8.169 10.069 1.00 91.94 97 GLN A C 1
ATOM 732 O O . GLN A 1 97 ? -11.548 -8.920 10.543 1.00 91.94 97 GLN A O 1
ATOM 737 N N . GLY A 1 98 ? -10.953 -6.876 9.893 1.00 89.50 98 GLY A N 1
ATOM 738 C CA . GLY A 1 98 ? -12.232 -6.262 10.198 1.00 89.50 98 GLY A CA 1
ATOM 739 C C . GLY A 1 98 ? -12.356 -4.882 9.574 1.00 89.50 98 GLY A C 1
ATOM 740 O O . GLY A 1 98 ? -11.468 -4.411 8.859 1.00 89.50 98 GLY A O 1
ATOM 741 N N . ALA A 1 99 ? -13.484 -4.235 9.849 1.00 92.31 99 ALA A N 1
ATOM 742 C CA . ALA A 1 99 ? -13.726 -2.859 9.453 1.00 92.31 99 ALA A CA 1
ATOM 743 C C . ALA A 1 99 ? -12.869 -1.906 10.305 1.00 92.31 99 ALA A C 1
ATOM 745 O O . ALA A 1 99 ? -13.076 -1.854 11.519 1.00 92.31 99 ALA A O 1
ATOM 746 N N . PRO A 1 100 ? -11.937 -1.139 9.715 1.00 94.94 100 PRO A N 1
ATOM 747 C CA . PRO A 1 100 ? -11.244 -0.103 10.460 1.00 94.94 100 PRO A CA 1
ATOM 748 C C . PRO A 1 100 ? -12.219 1.044 10.766 1.00 94.94 100 PRO A C 1
ATOM 750 O O . PRO A 1 100 ? -13.032 1.424 9.921 1.00 94.94 100 PRO A O 1
ATOM 753 N N . TRP A 1 101 ? -12.127 1.588 11.976 1.00 96.19 101 TRP A N 1
ATOM 754 C CA . TRP A 1 101 ? -12.924 2.714 12.465 1.00 96.19 101 TRP A CA 1
ATOM 755 C C . TRP A 1 101 ? -12.070 3.914 12.870 1.00 96.19 101 TRP A C 1
ATOM 757 O O . TRP A 1 101 ? -12.490 5.043 12.658 1.00 96.19 101 TRP A O 1
ATOM 767 N N . TYR A 1 102 ? -10.865 3.687 13.392 1.00 97.12 102 TYR A N 1
ATOM 768 C CA . TYR A 1 102 ? -9.895 4.735 13.717 1.00 97.12 102 TYR A CA 1
ATOM 769 C C . TYR A 1 102 ? -8.594 4.504 12.953 1.00 97.12 102 TYR A C 1
ATOM 771 O O . TYR A 1 102 ? -8.177 3.357 12.778 1.00 97.12 102 TYR A O 1
ATOM 779 N N . ALA A 1 103 ? -7.936 5.588 12.547 1.00 97.31 103 ALA A N 1
ATOM 780 C CA . ALA A 1 103 ? -6.580 5.581 12.012 1.00 97.31 103 ALA A CA 1
ATOM 781 C C . ALA A 1 103 ? -5.660 6.372 12.948 1.00 97.31 103 ALA A C 1
ATOM 783 O O . ALA A 1 103 ? -5.962 7.510 13.307 1.00 97.31 103 ALA A O 1
ATOM 784 N N . LEU A 1 104 ? -4.533 5.774 13.330 1.00 97.38 104 LEU A N 1
ATOM 785 C CA . LEU A 1 104 ? -3.533 6.388 14.199 1.00 97.38 104 LEU A CA 1
ATOM 786 C C . LEU A 1 104 ? -2.224 6.549 13.451 1.00 97.38 104 LEU A C 1
ATOM 788 O O . LEU A 1 104 ? -1.765 5.613 12.790 1.00 97.38 104 LEU A O 1
ATOM 792 N N . ASN A 1 105 ? -1.584 7.702 13.610 1.00 95.69 105 ASN A N 1
ATOM 793 C CA . ASN A 1 105 ? -0.244 7.932 13.098 1.00 95.69 105 ASN A CA 1
ATOM 794 C C . ASN A 1 105 ? 0.737 6.943 13.729 1.00 95.69 105 ASN A C 1
ATOM 796 O O . ASN A 1 105 ? 0.934 6.946 14.937 1.00 95.69 105 ASN A O 1
ATOM 800 N N . MET A 1 106 ? 1.413 6.117 12.934 1.00 93.62 106 MET A N 1
ATOM 801 C CA . MET A 1 106 ? 2.311 5.105 13.498 1.00 93.62 106 MET A CA 1
ATOM 802 C C . MET A 1 106 ? 3.561 5.713 14.164 1.00 93.62 106 MET A C 1
ATOM 804 O O . MET A 1 106 ? 4.238 5.034 14.931 1.00 93.62 106 MET A O 1
ATOM 808 N N . LYS A 1 107 ? 3.889 6.982 13.879 1.00 92.12 107 LYS A N 1
ATOM 809 C CA . LYS A 1 107 ? 5.038 7.674 14.484 1.00 92.12 107 LYS A CA 1
ATOM 810 C C . LYS A 1 107 ? 4.687 8.396 15.777 1.00 92.12 107 LYS A C 1
ATOM 812 O O . LYS A 1 107 ? 5.511 8.400 16.684 1.00 92.12 107 LYS A O 1
ATOM 817 N N . THR A 1 108 ? 3.525 9.045 15.833 1.00 95.38 108 THR A N 1
ATOM 818 C CA . THR A 1 108 ? 3.128 9.863 16.993 1.00 95.38 108 THR A CA 1
ATOM 819 C C . THR A 1 108 ? 2.103 9.178 17.888 1.00 95.38 108 THR A C 1
ATOM 821 O O . THR A 1 108 ? 1.996 9.528 19.055 1.00 95.38 108 THR A O 1
ATOM 824 N N . LEU A 1 109 ? 1.412 8.159 17.367 1.00 93.69 109 LEU A N 1
ATOM 825 C CA . LEU A 1 109 ? 0.270 7.470 17.976 1.00 93.69 109 LEU A CA 1
ATOM 826 C C . LEU A 1 109 ? -0.963 8.358 18.186 1.00 93.69 109 LEU A C 1
ATOM 828 O O . LEU A 1 109 ? -1.911 7.936 18.844 1.00 93.69 109 LEU A O 1
ATOM 832 N N . ASP A 1 110 ? -0.984 9.546 17.584 1.00 96.19 110 ASP A N 1
ATOM 833 C CA . ASP A 1 110 ? -2.160 10.408 17.597 1.00 96.19 110 ASP A CA 1
ATOM 834 C C . ASP A 1 110 ? -3.248 9.847 16.674 1.00 96.19 110 ASP A C 1
ATOM 836 O O . ASP A 1 110 ? -2.958 9.272 15.618 1.00 96.19 110 ASP A O 1
ATOM 840 N N . GLU A 1 111 ? -4.509 10.027 17.069 1.00 95.69 111 GLU A N 1
ATOM 841 C CA . GLU A 1 111 ? -5.660 9.759 16.208 1.00 95.69 111 GLU A CA 1
ATOM 842 C C . GLU A 1 111 ? -5.677 10.786 15.069 1.00 95.69 111 GLU A C 1
ATOM 844 O O . GLU A 1 111 ? -5.750 11.990 15.300 1.00 95.69 111 GLU A O 1
ATOM 849 N N . GLU A 1 112 ? -5.595 10.302 13.835 1.00 94.75 112 GLU A N 1
ATOM 850 C CA . GLU A 1 112 ? -5.570 11.136 12.628 1.00 94.75 112 GLU A CA 1
ATOM 851 C C . GLU A 1 112 ? -6.967 11.282 12.027 1.00 94.75 112 GLU A C 1
ATOM 853 O O . GLU A 1 112 ? -7.322 12.333 11.496 1.00 94.75 112 GLU A O 1
ATOM 858 N N . ALA A 1 113 ? -7.765 10.214 12.093 1.00 94.75 113 ALA A N 1
ATOM 859 C CA . ALA A 1 113 ? -9.124 10.187 11.575 1.00 94.75 113 ALA A CA 1
ATOM 860 C C . ALA A 1 113 ? -9.945 9.067 12.218 1.00 94.75 113 ALA A C 1
ATOM 862 O O . ALA A 1 113 ? -9.406 8.066 12.702 1.00 94.75 113 ALA A O 1
ATOM 863 N N . ASN A 1 114 ? -11.264 9.206 12.123 1.00 94.31 114 ASN A N 1
ATOM 864 C CA . ASN A 1 114 ? -12.219 8.159 12.447 1.00 94.31 114 ASN A CA 1
ATOM 865 C C . ASN A 1 114 ? -13.334 8.077 11.392 1.00 94.31 114 ASN A C 1
ATOM 867 O O . ASN A 1 114 ? -13.501 8.985 10.576 1.00 94.31 114 ASN A O 1
ATOM 871 N N . ALA A 1 115 ? -14.087 6.979 11.408 1.00 89.31 115 ALA A N 1
ATOM 872 C CA . ALA A 1 115 ? -15.103 6.691 10.402 1.00 89.31 115 ALA A CA 1
ATOM 873 C C . ALA A 1 115 ? -16.347 7.598 10.485 1.00 89.31 115 ALA A C 1
ATOM 875 O O . ALA A 1 115 ? -17.090 7.687 9.509 1.00 89.31 115 ALA A O 1
ATOM 876 N N . GLU A 1 116 ? -16.576 8.309 11.598 1.00 88.69 116 GLU A N 1
ATOM 877 C CA . GLU A 1 116 ? -17.646 9.321 11.677 1.00 88.69 116 GLU A CA 1
ATOM 878 C C . GLU A 1 116 ? -17.333 10.525 10.779 1.00 88.69 116 GLU A C 1
ATOM 880 O O . GLU A 1 116 ? -18.235 11.115 10.185 1.00 88.69 116 GLU A O 1
ATOM 885 N N . GLY A 1 117 ? -16.044 10.844 10.619 1.00 79.12 117 GLY A N 1
ATOM 886 C CA . GLY A 1 117 ? -15.548 11.853 9.683 1.00 79.12 117 GLY A CA 1
ATOM 887 C C . GLY A 1 117 ? -15.538 11.410 8.214 1.00 79.12 117 GLY A C 1
ATOM 888 O O . GLY A 1 117 ? -15.161 12.201 7.350 1.00 79.12 117 GLY A O 1
ATOM 889 N N . GLY A 1 118 ? -15.944 10.170 7.914 1.00 88.12 118 GLY A N 1
ATOM 890 C CA . GLY A 1 118 ? -16.005 9.615 6.564 1.00 88.12 118 GLY A CA 1
ATOM 891 C C . GLY A 1 118 ? -15.000 8.489 6.320 1.00 88.12 118 GLY A C 1
ATOM 892 O O . GLY A 1 118 ? -14.761 7.637 7.171 1.00 88.12 118 GLY A O 1
ATOM 893 N N . VAL A 1 119 ? -14.444 8.435 5.108 1.00 90.75 119 VAL A N 1
ATOM 894 C CA . VAL A 1 119 ? -13.528 7.355 4.719 1.00 90.75 119 VAL A CA 1
ATOM 895 C C . VAL A 1 119 ? -12.175 7.530 5.407 1.00 90.75 119 VAL A C 1
ATOM 897 O O . VAL A 1 119 ? -11.582 8.606 5.356 1.00 90.75 119 VAL A O 1
ATOM 900 N N . LEU A 1 120 ? -11.654 6.452 5.996 1.00 95.31 120 LEU A N 1
ATOM 901 C CA . LEU A 1 120 ? -10.352 6.481 6.653 1.00 95.31 120 LEU A CA 1
ATOM 902 C C . LEU A 1 120 ? -9.197 6.631 5.656 1.00 95.31 120 LEU A C 1
ATOM 904 O O . LEU A 1 120 ? -9.197 5.975 4.608 1.00 95.31 120 LEU A O 1
ATOM 908 N N . PRO A 1 121 ? -8.171 7.424 5.999 1.00 95.62 121 PRO A N 1
ATOM 909 C CA . PRO A 1 121 ? -6.996 7.571 5.166 1.00 95.62 121 PRO A CA 1
ATOM 910 C C . PRO A 1 121 ? -6.112 6.320 5.245 1.00 95.62 121 PRO A C 1
ATOM 912 O O . PRO A 1 121 ? -6.005 5.657 6.276 1.00 95.62 121 PRO A O 1
ATOM 915 N N . CYS A 1 122 ? -5.416 6.036 4.150 1.00 96.00 122 CYS A N 1
ATOM 916 C CA . CYS A 1 122 ? -4.364 5.039 4.047 1.00 96.00 122 CYS A CA 1
ATOM 917 C C . CYS A 1 122 ? -3.071 5.713 3.599 1.00 96.00 122 CYS A C 1
ATOM 919 O O . CYS A 1 122 ? -3.017 6.354 2.546 1.00 96.00 122 CYS A O 1
ATOM 921 N N . LYS A 1 123 ? -2.007 5.546 4.384 1.00 96.25 123 LYS A N 1
ATOM 922 C CA . LYS A 1 123 ? -0.689 6.095 4.072 1.00 96.25 123 LYS A CA 1
ATOM 923 C C . LYS A 1 123 ? 0.341 4.988 4.030 1.00 96.25 123 LYS A C 1
ATOM 925 O O . LYS A 1 123 ? 0.521 4.293 5.025 1.00 96.25 123 LYS A O 1
ATOM 930 N N . LEU A 1 124 ? 1.040 4.863 2.907 1.00 96.38 124 LEU A N 1
ATOM 931 C CA . LEU A 1 124 ? 2.139 3.916 2.715 1.00 96.38 124 LEU A CA 1
ATOM 932 C C . LEU A 1 124 ? 3.353 4.656 2.165 1.00 96.38 124 LEU A C 1
ATOM 934 O O . LEU A 1 124 ? 3.220 5.467 1.252 1.00 96.38 124 LEU A O 1
ATOM 938 N N . LEU A 1 125 ? 4.544 4.353 2.665 1.00 95.88 125 LEU A N 1
ATOM 939 C CA . LEU A 1 125 ? 5.789 4.676 1.983 1.00 95.88 125 LEU A CA 1
ATOM 940 C C . LEU A 1 125 ? 6.214 3.454 1.169 1.00 95.88 125 LEU A C 1
ATOM 942 O O . LEU A 1 125 ? 6.445 2.381 1.720 1.00 95.88 125 LEU A O 1
ATOM 946 N N . VAL A 1 126 ? 6.325 3.620 -0.146 1.00 94.94 126 VAL A N 1
ATOM 947 C CA . VAL A 1 126 ? 6.790 2.569 -1.051 1.00 94.94 126 VAL A CA 1
ATOM 948 C C . VAL A 1 126 ? 8.224 2.871 -1.460 1.00 94.94 126 VAL A C 1
ATOM 950 O O . VAL A 1 126 ? 8.523 3.942 -1.998 1.00 94.94 126 VAL A O 1
ATOM 953 N N . LYS A 1 127 ? 9.120 1.918 -1.204 1.00 94.50 127 LYS A N 1
ATOM 954 C CA . LYS A 1 127 ? 10.517 1.945 -1.644 1.00 94.50 127 LYS A CA 1
ATOM 955 C C . LYS A 1 127 ? 10.659 1.002 -2.830 1.00 94.50 127 LYS A C 1
ATOM 957 O O . LYS A 1 127 ? 10.524 -0.206 -2.681 1.00 94.50 127 LYS A O 1
ATOM 962 N N . LEU A 1 128 ? 10.908 1.560 -4.004 1.00 93.62 128 LEU A N 1
ATOM 963 C CA . LEU A 1 12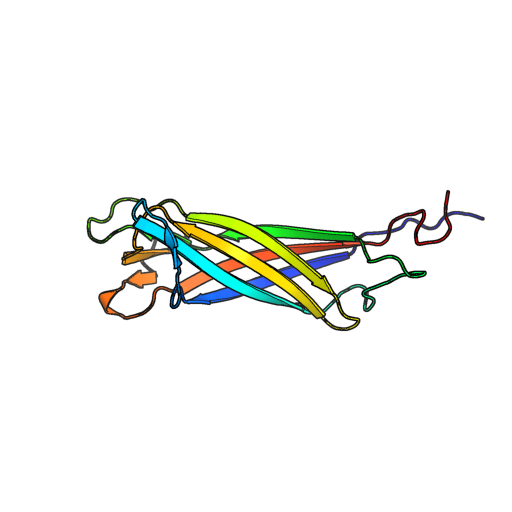8 ? 11.065 0.835 -5.254 1.00 93.62 128 LEU A CA 1
ATOM 964 C C . LEU A 1 128 ? 12.552 0.667 -5.571 1.00 93.62 128 LEU A C 1
ATOM 966 O O . LEU A 1 128 ? 13.302 1.642 -5.612 1.00 93.62 128 LEU A O 1
ATOM 970 N N . ILE A 1 129 ? 12.959 -0.564 -5.853 1.00 90.94 129 ILE A N 1
ATOM 971 C CA . ILE A 1 129 ? 14.279 -0.918 -6.367 1.00 90.94 129 ILE A CA 1
ATOM 972 C C . ILE A 1 129 ? 14.092 -1.359 -7.816 1.00 90.94 129 ILE A C 1
ATOM 974 O O . ILE A 1 129 ? 13.345 -2.296 -8.085 1.00 90.94 129 ILE A O 1
ATOM 978 N N . VAL A 1 130 ? 14.766 -0.681 -8.744 1.00 88.88 130 VAL A N 1
ATOM 979 C CA . VAL A 1 130 ? 14.702 -0.951 -10.185 1.00 88.88 130 VAL A CA 1
ATOM 980 C C . VAL A 1 130 ? 16.111 -1.181 -10.712 1.00 88.88 130 VAL A C 1
ATOM 982 O O . VAL A 1 130 ? 17.000 -0.356 -10.507 1.00 88.88 130 VAL A O 1
ATOM 985 N N . GLY A 1 131 ? 16.330 -2.275 -11.431 1.00 86.44 131 GLY A N 1
ATOM 986 C CA . GLY A 1 131 ? 17.643 -2.601 -11.973 1.00 86.44 131 GLY A CA 1
ATOM 987 C C . GLY A 1 131 ? 17.566 -3.490 -13.202 1.00 86.44 131 GLY A C 1
ATOM 988 O O . GLY A 1 131 ? 16.606 -4.218 -13.424 1.00 86.44 131 GLY A O 1
ATOM 989 N N . THR A 1 132 ? 18.608 -3.438 -14.015 1.00 82.56 132 THR A N 1
ATOM 990 C CA . THR A 1 132 ? 18.865 -4.452 -15.039 1.00 82.56 132 THR A CA 1
ATOM 991 C C . THR A 1 132 ? 19.777 -5.524 -14.458 1.00 82.56 132 THR A C 1
ATOM 993 O O . THR A 1 132 ? 20.624 -5.226 -13.621 1.00 82.56 132 THR A O 1
ATOM 996 N N . THR A 1 133 ? 19.650 -6.757 -14.917 1.00 75.25 133 THR A N 1
ATOM 997 C CA . THR A 1 133 ? 20.598 -7.832 -14.602 1.00 75.25 133 THR A CA 1
ATOM 998 C C . THR A 1 133 ? 21.864 -7.714 -15.458 1.00 75.25 133 THR A C 1
ATOM 1000 O O . THR A 1 133 ? 21.901 -6.967 -16.440 1.00 75.25 133 THR A O 1
ATOM 1003 N N . LEU A 1 134 ? 22.925 -8.441 -15.097 1.00 74.38 134 LEU A N 1
ATOM 1004 C CA . LEU A 1 134 ? 24.154 -8.500 -15.900 1.00 74.38 134 LEU A CA 1
ATOM 1005 C C . LEU A 1 134 ? 23.882 -9.076 -17.298 1.00 74.38 134 LEU A C 1
ATOM 1007 O O . LEU A 1 134 ? 24.261 -8.461 -18.295 1.00 74.38 134 LEU A O 1
ATOM 1011 N N . SER A 1 135 ? 23.120 -10.170 -17.376 1.00 73.31 135 SER A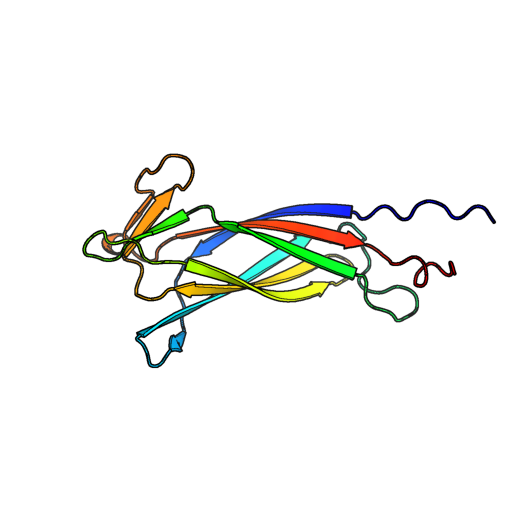 N 1
ATOM 1012 C CA . SER A 1 135 ? 22.761 -10.826 -18.639 1.00 73.31 135 SER A CA 1
ATOM 1013 C C . SER A 1 135 ? 21.960 -9.916 -19.572 1.00 73.31 135 SER A C 1
ATOM 1015 O O . SER A 1 135 ? 22.224 -9.873 -20.771 1.00 73.31 135 SER A O 1
ATOM 1017 N N . GLN A 1 136 ? 21.049 -9.100 -19.034 1.00 72.31 136 GLN A N 1
ATOM 1018 C CA . GLN A 1 136 ? 20.316 -8.090 -19.813 1.00 72.31 136 GLN A CA 1
ATOM 1019 C C . GLN A 1 136 ? 21.215 -7.010 -20.417 1.00 72.31 136 GLN A C 1
ATOM 1021 O O . GLN A 1 136 ? 20.848 -6.390 -21.412 1.00 72.31 136 GLN A O 1
ATOM 1026 N N . ASN A 1 137 ? 22.386 -6.782 -19.830 1.00 72.38 137 ASN A N 1
ATOM 1027 C CA . ASN A 1 137 ? 23.386 -5.863 -20.356 1.00 72.38 137 ASN A CA 1
ATOM 1028 C C . ASN A 1 137 ? 24.439 -6.569 -21.228 1.00 72.38 137 ASN A C 1
ATOM 1030 O O . ASN A 1 137 ? 25.458 -5.963 -21.551 1.00 72.38 137 ASN A O 1
ATOM 1034 N N . GLY A 1 138 ? 24.216 -7.833 -21.607 1.00 70.19 138 GLY A N 1
ATOM 1035 C CA . GLY A 1 138 ? 25.149 -8.610 -22.425 1.00 70.19 138 GLY A CA 1
ATOM 1036 C C . GLY A 1 138 ? 26.405 -9.059 -21.675 1.00 70.19 138 GLY A C 1
ATOM 1037 O O . GLY A 1 138 ? 27.427 -9.315 -22.308 1.00 70.19 138 GLY A O 1
ATOM 1038 N N . MET A 1 139 ? 26.346 -9.123 -20.340 1.00 70.94 139 MET A N 1
ATOM 1039 C CA . MET A 1 139 ? 27.439 -9.587 -19.483 1.00 70.94 139 MET A CA 1
ATOM 1040 C C . MET A 1 139 ? 27.120 -10.987 -18.944 1.00 70.94 139 MET A C 1
ATOM 1042 O O . MET A 1 139 ? 26.043 -11.190 -18.379 1.00 70.94 139 MET A O 1
ATOM 1046 N N . ASN A 1 140 ? 28.053 -11.926 -19.130 1.00 65.31 140 ASN A N 1
ATOM 1047 C CA . ASN A 1 140 ? 27.994 -13.295 -18.602 1.00 65.31 140 ASN A CA 1
ATOM 1048 C C . ASN A 1 140 ? 28.777 -13.412 -17.297 1.00 65.31 140 ASN A C 1
ATOM 1050 O O . ASN A 1 140 ? 29.894 -12.846 -17.248 1.00 65.31 140 ASN A O 1
#

Secondary structure (DSSP, 8-state):
------PPEEEEEEEEEE---EEEPTTS-EEEEEEEEEE-TTS-SEETTEEPEEEEEEEE-EEEE-TTS-EE-EEEEEEEEEE-SSEEEEEEEEEESS---EEEETTT--EEEEGGGSSPEEEEEEEEEEE--TGGGT--

Foldseek 3Di:
DPDDDWDWDKDKDKDKAFQADWDADPLAKTKGKDKDKDFDPQLAQDFPNHGWDKDKDKDWQKWFADPVRHTKDKDKDFPDWGDDSTIIMTMIMIITSHDTAWIAGPVPRDTPDGCVVPTHITMMMMMMITTHDCVSVVHD

Sequence (140 aa):
MVAHPVIPKVATKSLNSNLDTFRSLPDGSRVYALTLEIANPLKKGVVGGIGVFMSALIEPGYLYMDQERRYVPAQYFVNAVSATNSTVTVDVCAVMQGAPWYALNMKTLDEEANAEGGVLPCKLLVKLIVGTTLSQNGMN

Mean predicted aligned error: 5.46 Å

Organism: Escherichia coli (NCBI:txid562)

Nearest PDB structures (foldseek):
  2x1x-assembly1_R-2  TM=3.503E-01  e=3.642E+00  Homo sapiens
  8co6-assembly1_o  TM=1.740E-01  e=3.494E-01  Rotavirus A
  5j09-assembly1_A  TM=3.004E-01  e=4.507E+00  Beak and feather disease virus
  4gaf-assembly1_B  TM=2.541E-01  e=3.274E+00  Homo sapiens
  3gb3-assembly1_B  TM=1.671E-01  e=6.901E+00  Anthomedusae sp. DC-2005

Solvent-accessible surface area (backbone atoms only — not comparable to full-atom values): 8043 Å² total; per-residue (Å²): 132,85,82,75,84,79,75,63,45,76,50,74,48,71,43,80,50,63,67,74,64,68,47,75,45,97,85,55,23,33,37,33,78,47,78,41,81,42,76,32,88,77,52,50,30,59,42,94,90,39,71,51,49,70,50,75,46,80,43,76,42,56,45,34,15,27,88,88,70,45,81,38,62,74,46,81,41,81,75,48,78,49,53,44,48,60,36,28,42,39,33,34,36,40,39,23,71,41,71,71,29,32,31,23,34,64,87,79,66,46,80,75,45,39,47,90,84,41,73,39,73,40,40,34,40,36,42,36,42,39,33,70,55,56,60,61,72,77,42,132

Radius of gyration: 18.59 Å; Cα contacts (8 Å, |Δi|>4): 324; chains: 1; bounding box: 54×27×46 Å